Protein AF-A0A2V5X8U5-F1 (afdb_monomer_lite)

Radius of gyration: 15.6 Å; chains: 1; bounding box: 39×24×38 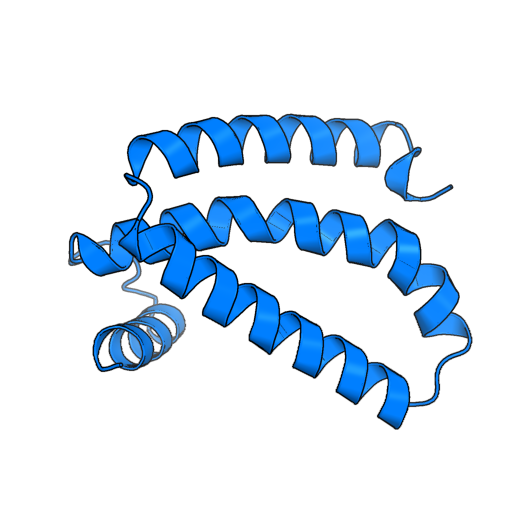Å

Structure (mmCIF, N/CA/C/O backbone):
data_AF-A0A2V5X8U5-F1
#
_entry.id   AF-A0A2V5X8U5-F1
#
loop_
_atom_site.group_PDB
_atom_site.id
_atom_site.type_symbol
_atom_site.label_atom_id
_atom_site.label_alt_id
_atom_site.label_comp_id
_atom_site.label_asym_id
_atom_site.label_entity_id
_atom_site.label_seq_id
_atom_site.pdbx_PDB_ins_code
_atom_site.Cartn_x
_atom_site.Cartn_y
_atom_site.Cartn_z
_atom_site.occupancy
_atom_site.B_iso_or_equiv
_atom_site.auth_seq_id
_atom_site.auth_comp_id
_atom_site.auth_asym_id
_atom_site.auth_atom_id
_atom_site.pdbx_PDB_model_num
ATOM 1 N N . MET A 1 1 ? -18.026 -9.224 3.386 1.00 59.03 1 MET A N 1
ATOM 2 C CA . MET A 1 1 ? -18.322 -9.011 1.946 1.00 59.03 1 MET A CA 1
ATOM 3 C C . MET A 1 1 ? -19.234 -7.812 1.681 1.00 59.03 1 MET A C 1
ATOM 5 O O . MET A 1 1 ? -18.888 -7.030 0.811 1.00 59.03 1 MET A O 1
ATOM 9 N N . GLN A 1 2 ? -20.335 -7.597 2.419 1.00 62.81 2 GLN A N 1
ATOM 10 C CA . GLN A 1 2 ? -21.210 -6.418 2.223 1.00 62.81 2 GLN A CA 1
ATOM 11 C C . GLN A 1 2 ? -20.476 -5.065 2.318 1.00 62.81 2 GLN A C 1
ATOM 13 O O . GLN A 1 2 ? -20.733 -4.170 1.520 1.00 62.81 2 GLN A O 1
ATOM 18 N N . VAL A 1 3 ? -19.500 -4.953 3.223 1.00 64.75 3 VAL A N 1
ATOM 19 C CA . VAL A 1 3 ? -18.678 -3.745 3.435 1.00 64.75 3 VAL A CA 1
ATOM 20 C C . VAL A 1 3 ? -17.931 -3.297 2.169 1.00 64.75 3 VAL A C 1
ATOM 22 O O . VAL A 1 3 ? -17.766 -2.109 1.922 1.00 64.75 3 VAL A O 1
ATOM 25 N N . VAL A 1 4 ? -17.520 -4.246 1.326 1.00 66.00 4 VAL A N 1
ATOM 26 C CA . VAL A 1 4 ? -16.736 -3.973 0.111 1.00 66.00 4 VAL A CA 1
ATOM 27 C C . VAL A 1 4 ? -17.611 -3.359 -0.977 1.00 66.00 4 VAL A C 1
ATOM 29 O O . VAL A 1 4 ? -17.218 -2.384 -1.608 1.00 66.00 4 VAL A O 1
ATOM 32 N N . TRP A 1 5 ? -18.816 -3.891 -1.174 1.00 73.69 5 TRP A N 1
ATOM 33 C CA . TRP A 1 5 ? -19.749 -3.387 -2.182 1.00 73.69 5 TRP A CA 1
ATOM 34 C C . TRP A 1 5 ? -20.252 -1.984 -1.848 1.00 73.69 5 TRP A C 1
ATOM 36 O O . TRP A 1 5 ? -20.313 -1.123 -2.724 1.00 73.69 5 TRP A O 1
ATOM 46 N N . VAL A 1 6 ? -20.536 -1.732 -0.568 1.00 69.88 6 VAL A N 1
ATOM 47 C CA . VAL A 1 6 ? -20.903 -0.399 -0.073 1.00 69.88 6 VAL A CA 1
ATOM 48 C C . VAL A 1 6 ? -19.743 0.582 -0.254 1.00 69.88 6 VAL A C 1
ATOM 50 O O . VAL A 1 6 ? -19.963 1.723 -0.656 1.00 69.88 6 VAL A O 1
ATOM 53 N N . TRP A 1 7 ? -18.504 0.133 -0.040 1.00 65.12 7 TRP A N 1
ATOM 54 C CA . TRP A 1 7 ? -17.315 0.946 -0.273 1.00 65.12 7 TRP A CA 1
ATOM 55 C C . TRP A 1 7 ? -17.119 1.303 -1.751 1.00 65.12 7 TRP A C 1
ATOM 57 O O . TRP A 1 7 ? -16.959 2.483 -2.054 1.00 65.12 7 TRP A O 1
ATOM 67 N N . ILE A 1 8 ? -17.187 0.332 -2.673 1.00 68.81 8 ILE A N 1
ATOM 68 C CA . ILE A 1 8 ? -17.060 0.594 -4.121 1.00 68.81 8 ILE A CA 1
ATOM 69 C C . ILE A 1 8 ? -18.133 1.597 -4.561 1.00 68.81 8 ILE A C 1
ATOM 71 O O . ILE A 1 8 ? -17.820 2.596 -5.208 1.00 68.81 8 ILE A O 1
ATOM 75 N N . ALA A 1 9 ? -19.384 1.385 -4.141 1.00 70.56 9 ALA A N 1
ATOM 76 C CA . ALA A 1 9 ? -20.490 2.283 -4.458 1.00 70.56 9 ALA A CA 1
ATOM 77 C C . ALA A 1 9 ? -20.266 3.710 -3.920 1.00 70.56 9 ALA A C 1
ATOM 79 O O . ALA A 1 9 ? -20.492 4.680 -4.639 1.00 70.56 9 ALA A O 1
ATOM 80 N N . ARG A 1 10 ? -19.762 3.856 -2.686 1.00 67.38 10 ARG A N 1
ATOM 81 C CA . ARG A 1 10 ? -19.472 5.165 -2.066 1.00 67.38 10 ARG A CA 1
ATOM 82 C C . ARG A 1 10 ? -18.252 5.864 -2.650 1.00 67.38 10 ARG A C 1
ATOM 84 O O . ARG A 1 10 ? -18.196 7.091 -2.692 1.00 67.38 10 ARG A O 1
ATOM 91 N N . PHE A 1 11 ? -17.257 5.100 -3.086 1.00 64.88 11 PHE A N 1
ATOM 92 C CA . PHE A 1 11 ? -16.082 5.645 -3.751 1.00 64.88 11 PHE A CA 1
ATOM 93 C C . PHE A 1 11 ? -16.454 6.235 -5.114 1.00 64.88 11 PHE A C 1
ATOM 95 O O . PHE A 1 11 ? -15.944 7.298 -5.460 1.00 64.88 11 PHE A O 1
ATOM 102 N N . LEU A 1 12 ? -17.370 5.576 -5.834 1.00 72.06 12 LEU A N 1
ATOM 103 C CA . LEU A 1 12 ? -17.930 6.048 -7.102 1.00 72.06 12 LEU A CA 1
ATOM 104 C C . LEU A 1 12 ? -18.915 7.216 -6.922 1.00 72.06 12 LEU A C 1
ATOM 106 O O . LEU A 1 12 ? -18.985 8.074 -7.795 1.00 72.06 12 LEU A O 1
ATOM 110 N N . SER A 1 13 ? -19.643 7.287 -5.801 1.00 72.94 13 SER A N 1
ATOM 111 C CA . SER A 1 13 ? -20.600 8.374 -5.527 1.00 72.94 13 SER A CA 1
ATOM 112 C C . SER A 1 13 ? -19.995 9.614 -4.852 1.00 72.94 13 SER A C 1
ATOM 114 O O . SER A 1 13 ? -20.665 10.637 -4.742 1.00 72.94 13 SER A O 1
ATOM 116 N N . GLY A 1 14 ? -18.749 9.544 -4.371 1.00 64.56 14 GLY A N 1
ATOM 117 C CA . GLY A 1 14 ? -18.063 10.655 -3.699 1.00 64.56 14 GLY A CA 1
ATOM 118 C C . GLY A 1 14 ? -18.416 10.846 -2.215 1.00 64.56 14 GLY A C 1
ATOM 119 O O . GLY A 1 14 ? -17.787 11.659 -1.538 1.00 64.56 14 GLY A O 1
ATOM 120 N N . GLU A 1 15 ? -19.338 10.063 -1.647 1.00 66.00 15 GLU A N 1
ATOM 121 C CA . GLU A 1 15 ? -19.756 10.146 -0.233 1.00 66.00 15 GLU A CA 1
ATOM 122 C C . GLU A 1 15 ? -18.777 9.453 0.746 1.00 66.00 15 GLU A C 1
ATOM 124 O O . GLU A 1 15 ? -19.176 8.743 1.672 1.00 66.00 15 GLU A O 1
ATOM 129 N N . ARG A 1 16 ? -17.464 9.629 0.555 1.00 59.97 16 ARG A N 1
ATOM 130 C CA . ARG A 1 16 ? -16.435 8.724 1.106 1.00 59.97 16 ARG A CA 1
ATOM 131 C C . ARG A 1 16 ? -16.395 8.567 2.632 1.00 59.97 16 ARG A C 1
ATOM 133 O O . ARG A 1 16 ? -16.076 7.477 3.090 1.00 59.97 16 ARG A O 1
ATOM 140 N N . PHE A 1 17 ? -16.687 9.602 3.427 1.00 59.69 17 PHE A N 1
ATOM 141 C CA . PHE A 1 17 ? -16.459 9.541 4.888 1.00 59.69 17 PHE A CA 1
ATOM 142 C C . PHE A 1 17 ? -17.588 10.047 5.780 1.00 59.69 17 PHE A C 1
ATOM 144 O O . PHE A 1 17 ? -17.503 9.917 7.002 1.00 59.69 17 PHE A O 1
ATOM 151 N N . ARG A 1 18 ? -18.679 10.568 5.214 1.00 62.12 18 ARG A N 1
ATOM 152 C CA . ARG A 1 18 ? -19.750 11.175 6.020 1.00 62.12 18 ARG A CA 1
ATOM 153 C C . ARG A 1 18 ? -20.476 10.156 6.917 1.00 62.12 18 ARG A C 1
ATOM 155 O O . ARG A 1 18 ? -21.025 10.545 7.942 1.00 62.12 18 ARG A O 1
ATOM 162 N N . LYS A 1 19 ? -20.462 8.863 6.555 1.00 66.62 19 LYS A N 1
ATOM 163 C CA . LYS A 1 19 ? -21.097 7.749 7.294 1.00 66.62 19 LYS A CA 1
ATOM 164 C C . LYS A 1 19 ? -20.247 6.463 7.291 1.00 66.62 19 LYS A C 1
ATOM 166 O O . LYS A 1 19 ? -20.776 5.376 7.056 1.00 66.62 19 LYS A O 1
ATOM 171 N N . ALA A 1 20 ? -18.932 6.585 7.489 1.00 70.44 20 ALA A N 1
ATOM 172 C CA . ALA A 1 20 ? -18.037 5.424 7.473 1.00 70.44 20 ALA A CA 1
ATOM 173 C C . ALA A 1 20 ? -18.173 4.578 8.753 1.00 70.44 20 ALA A C 1
ATOM 175 O O . ALA A 1 20 ? -17.981 5.103 9.856 1.00 70.44 20 ALA A O 1
ATOM 176 N N . THR A 1 21 ? -18.473 3.284 8.613 1.00 79.69 21 THR A N 1
ATOM 177 C CA . THR A 1 21 ? -18.513 2.340 9.743 1.00 79.69 21 THR A CA 1
ATOM 178 C C . THR A 1 21 ? -17.097 2.084 10.289 1.00 79.69 21 THR A C 1
ATOM 180 O O . THR A 1 21 ? -16.110 2.286 9.575 1.00 79.69 21 THR A O 1
ATOM 183 N N . PRO A 1 22 ? -16.942 1.628 11.547 1.00 80.06 22 PRO A N 1
ATOM 184 C CA . PRO A 1 22 ? -15.622 1.315 12.104 1.00 80.06 22 PRO A CA 1
ATOM 185 C C . PRO A 1 22 ? -14.843 0.273 11.286 1.00 80.06 22 PRO A C 1
ATOM 187 O O . PRO A 1 22 ? -13.622 0.361 11.181 1.00 80.06 22 PRO A O 1
ATOM 190 N N . GLU A 1 23 ? -15.534 -0.691 10.671 1.00 78.69 23 GLU A N 1
ATOM 191 C CA . GLU A 1 23 ? -14.910 -1.677 9.782 1.00 78.69 23 GLU A CA 1
ATOM 192 C C . GLU A 1 23 ? -14.409 -1.046 8.476 1.00 78.69 23 GLU A C 1
ATOM 194 O O . GLU A 1 23 ? -13.292 -1.335 8.048 1.00 78.69 23 GLU A O 1
ATOM 199 N N . GLU A 1 24 ? -15.182 -0.134 7.874 1.00 78.94 24 GLU A N 1
ATOM 200 C CA . GLU A 1 24 ? -14.765 0.604 6.672 1.00 78.94 24 GLU A CA 1
ATOM 201 C C . GLU A 1 24 ? -13.520 1.456 6.941 1.00 78.94 24 GLU A C 1
ATOM 203 O O . 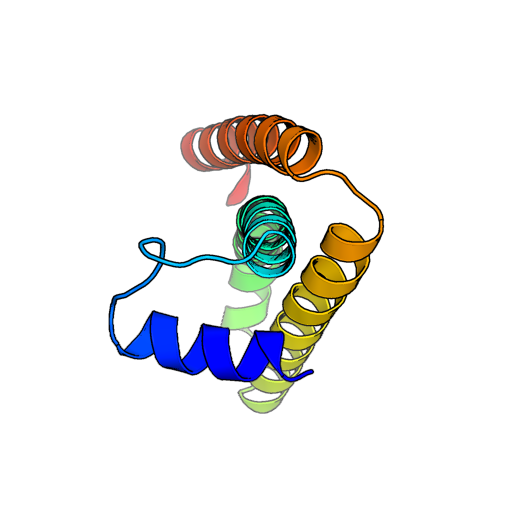GLU A 1 24 ? -12.602 1.490 6.122 1.00 78.94 24 GLU A O 1
ATOM 208 N N . ARG A 1 25 ? -13.445 2.105 8.110 1.00 82.00 25 ARG A N 1
ATOM 209 C CA . ARG A 1 25 ? -12.272 2.900 8.508 1.00 82.00 25 ARG A CA 1
ATOM 210 C C . ARG A 1 25 ? -11.022 2.044 8.696 1.00 82.00 25 ARG A C 1
ATOM 212 O O . ARG A 1 25 ? -9.936 2.423 8.257 1.00 82.00 25 ARG A O 1
ATOM 219 N N . ARG A 1 26 ? -11.165 0.859 9.295 1.00 85.69 26 ARG A N 1
ATOM 220 C CA . ARG A 1 26 ? -10.058 -0.099 9.438 1.00 85.69 26 ARG A CA 1
ATOM 221 C C . ARG A 1 26 ? -9.570 -0.603 8.087 1.00 85.69 26 ARG A C 1
ATOM 223 O O . ARG A 1 26 ? -8.368 -0.584 7.846 1.00 85.69 26 ARG A O 1
ATOM 230 N N . PHE A 1 27 ? -10.481 -0.964 7.184 1.00 85.69 27 PHE A N 1
ATOM 231 C CA . PHE A 1 27 ? -10.116 -1.337 5.818 1.00 85.69 27 PHE A CA 1
ATOM 232 C C . PHE A 1 27 ? -9.398 -0.194 5.089 1.00 85.69 27 PHE A C 1
ATOM 234 O O . PHE A 1 27 ? -8.373 -0.416 4.452 1.00 85.69 27 PHE A O 1
ATOM 241 N N . PHE A 1 28 ? -9.891 1.039 5.222 1.00 84.25 28 PHE A N 1
ATOM 242 C CA . PHE A 1 28 ? -9.294 2.195 4.561 1.00 84.25 28 PHE A CA 1
ATOM 243 C C . PHE A 1 28 ? -7.901 2.533 5.095 1.00 84.25 28 PHE A C 1
ATOM 245 O O . PHE A 1 28 ? -6.993 2.791 4.313 1.00 84.25 28 PHE A O 1
ATOM 252 N N . SER A 1 29 ? -7.711 2.508 6.413 1.00 87.75 29 SER A N 1
ATOM 253 C CA . SER A 1 29 ? -6.392 2.740 7.014 1.00 87.75 29 SER A CA 1
ATOM 254 C C . SER A 1 29 ? -5.381 1.654 6.625 1.00 87.75 29 SER A C 1
ATOM 256 O O . SER A 1 29 ? -4.220 1.967 6.372 1.00 87.75 29 SER A O 1
ATOM 258 N N . ALA A 1 30 ? -5.824 0.399 6.491 1.00 89.81 30 ALA A N 1
ATOM 259 C CA . ALA A 1 30 ? -5.007 -0.681 5.945 1.00 89.81 30 ALA A CA 1
ATOM 260 C C . ALA A 1 30 ? -4.650 -0.428 4.471 1.00 89.81 30 ALA A C 1
ATOM 262 O O . ALA A 1 30 ? -3.484 -0.497 4.093 1.00 89.81 30 ALA A O 1
ATOM 263 N N . TYR A 1 31 ? -5.636 -0.061 3.650 1.00 88.06 31 TYR A N 1
ATOM 264 C CA . TYR A 1 31 ? -5.423 0.283 2.245 1.00 88.06 31 TYR A CA 1
ATOM 265 C C . TYR A 1 31 ? -4.426 1.441 2.088 1.00 88.06 31 TYR A C 1
ATOM 267 O O . TYR A 1 31 ? -3.487 1.349 1.303 1.00 88.06 31 TYR A O 1
ATOM 275 N N . PHE A 1 32 ? -4.570 2.498 2.891 1.00 90.56 32 PHE A N 1
ATOM 276 C CA . PHE A 1 32 ? -3.665 3.648 2.913 1.00 90.56 32 PHE A CA 1
ATOM 277 C C . PHE A 1 32 ? -2.213 3.269 3.236 1.00 90.56 32 PHE A C 1
ATOM 279 O O . PHE A 1 32 ? -1.296 3.857 2.666 1.00 90.56 32 PHE A O 1
ATOM 286 N N . LEU A 1 33 ? -2.007 2.285 4.115 1.00 93.25 33 LEU A N 1
ATOM 287 C CA . LEU A 1 33 ? -0.692 1.740 4.450 1.00 93.25 33 LEU A CA 1
ATOM 288 C C . LEU A 1 33 ? -0.083 0.945 3.291 1.00 93.25 33 LEU A C 1
ATOM 290 O O . LEU A 1 33 ? 1.106 1.075 3.011 1.00 93.25 33 LEU A O 1
ATOM 294 N N . PHE A 1 34 ? -0.885 0.120 2.618 1.00 91.25 34 PHE A N 1
ATOM 295 C CA . PHE A 1 34 ? -0.388 -0.774 1.577 1.00 91.25 34 PHE A CA 1
ATOM 296 C C . PHE A 1 34 ? -0.118 -0.059 0.250 1.00 91.25 34 PHE A C 1
ATOM 298 O O . PHE A 1 34 ? 0.878 -0.366 -0.399 1.00 91.25 34 PHE A O 1
ATOM 305 N N . VAL A 1 35 ? -0.951 0.907 -0.149 1.00 91.12 35 VAL A N 1
ATOM 306 C CA . VAL A 1 35 ? -0.803 1.656 -1.414 1.00 91.12 35 VAL A CA 1
ATOM 307 C C . VAL A 1 35 ? 0.624 2.154 -1.692 1.00 91.12 35 VAL A C 1
ATOM 309 O O . VAL A 1 35 ? 1.122 1.861 -2.777 1.00 91.12 35 VAL A O 1
ATOM 312 N N . PRO A 1 36 ? 1.316 2.870 -0.784 1.00 90.81 36 PRO A N 1
ATOM 313 C CA . PRO A 1 36 ? 2.664 3.371 -1.057 1.00 90.81 36 PRO A CA 1
ATOM 314 C C . PRO A 1 36 ? 3.706 2.254 -1.184 1.00 90.81 36 PRO A C 1
ATOM 316 O O . PRO A 1 36 ? 4.584 2.365 -2.031 1.00 90.81 36 PRO A O 1
ATOM 319 N N . LEU A 1 37 ? 3.608 1.164 -0.408 1.00 90.00 37 LEU A N 1
ATOM 320 C CA . LEU A 1 37 ? 4.515 0.008 -0.533 1.00 90.00 37 LEU A CA 1
ATOM 321 C C . LEU A 1 37 ? 4.402 -0.626 -1.916 1.00 90.00 37 LEU A C 1
ATOM 323 O O . LEU A 1 37 ? 5.387 -0.961 -2.567 1.00 90.00 37 LEU A O 1
ATOM 327 N N . TRP A 1 38 ? 3.163 -0.765 -2.359 1.00 86.06 38 TRP A N 1
ATOM 328 C CA . TRP A 1 38 ? 2.808 -1.352 -3.632 1.00 86.06 38 TRP A CA 1
ATOM 329 C C . TRP A 1 38 ? 3.163 -0.443 -4.809 1.00 86.06 38 TRP A C 1
ATOM 331 O O . TRP A 1 38 ? 3.700 -0.923 -5.804 1.00 86.06 38 TRP A O 1
ATOM 341 N N . GLY A 1 39 ? 2.938 0.865 -4.680 1.00 85.06 39 GLY A N 1
ATOM 342 C CA . GLY A 1 39 ? 3.402 1.859 -5.644 1.00 85.06 39 GLY A CA 1
ATOM 343 C C . GLY A 1 39 ? 4.926 1.867 -5.756 1.00 85.06 39 GLY A C 1
ATOM 344 O O . GLY A 1 39 ? 5.449 1.838 -6.864 1.00 85.06 39 GLY A O 1
ATOM 345 N N . ALA A 1 40 ? 5.636 1.808 -4.627 1.00 87.62 40 ALA A N 1
ATOM 346 C CA . ALA A 1 40 ? 7.092 1.712 -4.585 1.00 87.62 40 ALA A CA 1
ATOM 347 C C . ALA A 1 40 ? 7.612 0.455 -5.293 1.00 87.62 40 ALA A C 1
ATOM 349 O O . ALA A 1 40 ? 8.487 0.548 -6.149 1.00 87.62 40 ALA A O 1
ATOM 350 N N . PHE A 1 41 ? 7.024 -0.706 -4.994 1.00 85.00 41 PHE A N 1
ATOM 351 C CA . PHE A 1 41 ? 7.353 -1.957 -5.673 1.00 85.00 41 PHE A CA 1
ATOM 352 C C . PHE A 1 41 ? 7.119 -1.865 -7.185 1.00 85.00 41 PHE A C 1
ATOM 354 O O . PHE A 1 41 ? 7.945 -2.328 -7.964 1.00 85.00 41 PHE A O 1
ATOM 361 N N . PHE A 1 42 ? 6.018 -1.244 -7.614 1.00 81.62 42 PHE A N 1
ATOM 362 C CA . PHE A 1 42 ? 5.700 -1.108 -9.032 1.00 81.62 42 PHE A CA 1
ATOM 363 C C . PHE A 1 42 ? 6.621 -0.125 -9.760 1.00 81.62 42 PHE A C 1
ATOM 365 O O . PHE A 1 42 ? 6.955 -0.350 -10.914 1.00 81.62 42 PHE A O 1
ATOM 372 N N . VAL A 1 43 ? 7.069 0.944 -9.108 1.00 83.56 43 VAL A N 1
ATOM 373 C CA . VAL A 1 43 ? 8.069 1.849 -9.693 1.00 83.56 43 VAL A CA 1
ATOM 374 C C . VAL A 1 43 ? 9.404 1.118 -9.848 1.00 83.56 43 VAL A C 1
ATOM 376 O O . VAL A 1 43 ? 9.993 1.152 -10.921 1.00 83.56 43 VAL A O 1
ATOM 379 N N . TRP A 1 44 ? 9.830 0.387 -8.817 1.00 81.00 44 TRP A N 1
ATOM 380 C CA . TRP A 1 44 ? 11.115 -0.311 -8.813 1.00 81.00 44 TRP A CA 1
ATOM 381 C C . TRP A 1 44 ? 11.164 -1.516 -9.770 1.00 81.00 44 TRP A C 1
ATOM 383 O O . TRP A 1 44 ? 12.073 -1.646 -10.582 1.00 81.00 44 TRP A O 1
ATOM 393 N N . PHE A 1 45 ? 10.175 -2.408 -9.702 1.00 79.19 45 PHE A N 1
ATOM 394 C CA . PHE A 1 45 ? 10.120 -3.623 -10.525 1.00 79.19 45 PHE A CA 1
ATOM 395 C C . PHE A 1 45 ? 9.393 -3.397 -11.853 1.00 79.19 45 PHE A C 1
ATOM 397 O O . PHE A 1 45 ? 9.744 -3.958 -12.893 1.00 79.19 45 PHE A O 1
ATOM 404 N N . GLY A 1 46 ? 8.322 -2.611 -11.803 1.00 68.88 46 GLY A N 1
ATOM 405 C CA . GLY A 1 46 ? 7.355 -2.509 -12.882 1.00 68.88 46 GLY A CA 1
ATOM 406 C C . GLY A 1 46 ? 7.876 -1.736 -14.078 1.00 68.88 46 GLY A C 1
ATOM 407 O O . GLY A 1 46 ? 7.488 -2.100 -15.173 1.00 68.88 46 GLY A O 1
ATOM 408 N N . ILE A 1 47 ? 8.765 -0.748 -13.935 1.00 71.88 47 ILE A N 1
ATOM 409 C CA . ILE A 1 47 ? 9.281 -0.005 -15.102 1.00 71.88 47 ILE A CA 1
ATOM 410 C C . ILE A 1 47 ? 10.005 -0.963 -16.063 1.00 71.88 47 ILE A C 1
ATOM 412 O O . ILE A 1 47 ? 9.589 -1.131 -17.206 1.00 71.88 47 ILE A O 1
ATOM 416 N N . THR A 1 48 ? 10.991 -1.708 -15.564 1.00 74.19 48 THR A N 1
ATOM 417 C CA . THR A 1 48 ? 11.765 -2.670 -16.366 1.00 74.19 48 THR A CA 1
ATOM 418 C C . THR A 1 48 ? 10.908 -3.827 -16.887 1.00 74.19 48 THR A C 1
ATOM 420 O O . THR A 1 48 ? 11.080 -4.293 -18.016 1.00 74.19 48 THR A O 1
ATOM 423 N N . PHE A 1 49 ? 9.962 -4.303 -16.071 1.00 79.75 49 PHE A N 1
ATOM 424 C CA . PHE A 1 49 ? 9.043 -5.365 -16.469 1.00 79.75 49 PHE A CA 1
ATOM 425 C C . PHE A 1 49 ? 8.044 -4.889 -17.531 1.00 79.75 49 PHE A C 1
ATOM 427 O O . PHE A 1 49 ? 7.766 -5.624 -18.473 1.00 79.75 49 PHE A O 1
ATOM 434 N N . MET A 1 50 ? 7.515 -3.669 -17.419 1.00 75.88 50 MET A N 1
ATOM 435 C CA . MET A 1 50 ? 6.525 -3.122 -18.349 1.00 75.88 50 MET A CA 1
ATOM 436 C C . MET A 1 50 ? 7.095 -2.885 -19.743 1.00 75.88 50 MET A C 1
ATOM 438 O O . MET A 1 50 ? 6.382 -3.119 -20.715 1.00 75.88 50 MET A O 1
ATOM 442 N N . ASP A 1 51 ? 8.371 -2.516 -19.844 1.00 80.50 51 ASP A N 1
ATOM 443 C CA . ASP A 1 51 ? 9.028 -2.282 -21.133 1.00 80.50 51 ASP A CA 1
ATOM 444 C C . ASP A 1 51 ? 9.224 -3.567 -21.957 1.00 80.50 51 ASP A C 1
ATOM 446 O O . ASP A 1 51 ? 9.361 -3.518 -23.179 1.00 80.50 51 ASP A O 1
ATOM 450 N N . THR A 1 52 ? 9.214 -4.738 -21.311 1.00 82.62 52 THR A N 1
ATOM 451 C CA . THR A 1 52 ? 9.480 -6.035 -21.962 1.00 82.62 52 THR A CA 1
ATOM 452 C C . THR A 1 52 ? 8.317 -7.028 -21.891 1.00 82.62 52 THR A C 1
ATOM 454 O O . THR A 1 52 ? 8.294 -8.015 -22.635 1.00 82.62 52 THR A O 1
ATOM 457 N N . ALA A 1 53 ? 7.331 -6.799 -21.024 1.00 83.38 53 ALA A N 1
ATOM 458 C CA . ALA A 1 53 ? 6.233 -7.728 -20.796 1.00 83.38 53 ALA A CA 1
ATOM 459 C C . ALA A 1 53 ? 5.160 -7.680 -21.893 1.00 83.38 53 ALA A C 1
ATOM 461 O O . ALA A 1 53 ? 4.742 -6.635 -22.386 1.00 83.38 53 ALA A O 1
ATOM 462 N N . ARG A 1 54 ? 4.620 -8.858 -22.221 1.00 88.94 54 ARG A N 1
ATOM 463 C CA . ARG A 1 54 ? 3.430 -8.988 -23.073 1.00 88.94 54 ARG A CA 1
ATOM 464 C C . ARG A 1 54 ? 2.178 -8.560 -22.304 1.00 88.94 54 ARG A C 1
ATOM 466 O O . ARG A 1 54 ? 2.110 -8.719 -21.086 1.00 88.94 54 ARG A O 1
ATOM 473 N N . ALA A 1 55 ? 1.138 -8.140 -23.028 1.00 87.88 55 ALA A N 1
ATOM 474 C CA . ALA A 1 55 ? -0.139 -7.700 -22.450 1.00 87.88 55 ALA A CA 1
ATOM 475 C C . ALA A 1 55 ? -0.738 -8.691 -21.429 1.00 87.88 55 ALA A C 1
ATOM 477 O O . ALA A 1 55 ? -1.250 -8.282 -20.390 1.00 87.88 55 ALA A O 1
ATOM 478 N N . VAL A 1 56 ? -0.625 -9.999 -21.681 1.00 89.06 56 VAL A N 1
ATOM 479 C CA . VAL A 1 56 ? -1.113 -11.041 -20.759 1.00 89.06 56 VAL A CA 1
ATOM 480 C C . VAL A 1 56 ? -0.313 -11.062 -19.451 1.00 89.06 56 VAL A C 1
ATOM 482 O O . VAL A 1 56 ? -0.895 -11.182 -18.375 1.00 89.06 56 VAL A O 1
ATOM 485 N N . SER A 1 57 ? 1.009 -10.897 -19.519 1.00 86.06 57 SER A N 1
ATOM 486 C CA . SER A 1 57 ? 1.879 -10.844 -18.338 1.00 86.06 57 SER A CA 1
ATOM 487 C C . SER A 1 57 ? 1.606 -9.599 -17.493 1.00 86.06 57 SER A C 1
ATOM 489 O O . SER A 1 57 ? 1.547 -9.691 -16.268 1.00 86.06 57 SER A O 1
ATOM 491 N N . LEU A 1 58 ? 1.359 -8.456 -18.142 1.00 85.12 58 LEU A N 1
ATOM 492 C CA . LEU A 1 58 ? 0.918 -7.230 -17.473 1.00 85.12 58 LEU A CA 1
ATOM 493 C C . LEU A 1 58 ? -0.420 -7.430 -16.768 1.00 85.12 58 LEU A C 1
ATOM 495 O O . LEU A 1 58 ? -0.551 -7.106 -15.590 1.00 85.12 58 LEU A O 1
ATOM 499 N N . TRP A 1 59 ? -1.396 -8.022 -17.459 1.00 88.12 59 TRP A N 1
ATOM 500 C CA . TRP A 1 59 ? -2.705 -8.295 -16.877 1.00 88.12 59 TRP A CA 1
ATOM 501 C C . TRP A 1 59 ? -2.613 -9.220 -15.657 1.00 88.12 59 TRP A C 1
ATOM 503 O O . TRP A 1 59 ? -3.214 -8.921 -14.624 1.00 88.12 59 TRP A O 1
ATOM 513 N N . MET A 1 60 ? -1.823 -10.297 -15.725 1.00 88.75 60 MET A N 1
ATOM 514 C CA . MET A 1 60 ? -1.611 -11.190 -14.579 1.00 88.75 60 MET A CA 1
ATOM 515 C C . MET A 1 60 ? -0.932 -10.471 -13.409 1.00 88.75 60 MET A C 1
ATOM 517 O O . MET A 1 60 ? -1.332 -10.665 -12.260 1.00 88.75 60 MET A O 1
ATOM 521 N N . CYS A 1 61 ? 0.052 -9.612 -13.687 1.00 85.94 61 CYS A N 1
ATOM 522 C CA . CYS A 1 61 ? 0.740 -8.821 -12.670 1.00 85.94 61 CYS A CA 1
ATOM 523 C C . CYS A 1 61 ? -0.224 -7.851 -11.965 1.00 85.94 61 CYS A C 1
ATOM 525 O O . CYS A 1 61 ? -0.356 -7.901 -10.743 1.00 85.94 61 CYS A O 1
ATOM 527 N N . VAL A 1 62 ? -0.975 -7.045 -12.726 1.00 85.50 62 VAL A N 1
ATOM 528 C CA . VAL A 1 62 ? -1.956 -6.085 -12.185 1.00 85.50 62 VAL A CA 1
ATOM 529 C C . VAL A 1 62 ? -3.096 -6.795 -11.450 1.00 85.50 62 VAL A C 1
ATOM 531 O O . VAL A 1 62 ? -3.543 -6.333 -10.401 1.00 85.50 62 VAL A O 1
ATOM 534 N N . THR A 1 63 ? -3.552 -7.944 -11.948 1.00 88.81 63 THR A N 1
ATOM 535 C CA . THR A 1 63 ? -4.594 -8.732 -11.271 1.00 88.81 63 THR A CA 1
ATOM 536 C C . THR A 1 63 ? -4.084 -9.281 -9.942 1.00 88.81 63 THR A C 1
ATOM 538 O O . THR A 1 63 ? -4.745 -9.117 -8.918 1.00 88.81 63 THR A O 1
ATOM 541 N N . THR A 1 64 ? -2.885 -9.871 -9.926 1.00 88.25 64 THR A N 1
ATOM 542 C CA . THR A 1 64 ? -2.250 -10.376 -8.697 1.00 88.25 64 THR A CA 1
ATOM 543 C C . THR A 1 64 ? -2.064 -9.250 -7.689 1.00 88.25 64 THR A C 1
ATOM 545 O O . THR A 1 64 ? -2.407 -9.396 -6.520 1.00 88.25 64 THR A O 1
ATOM 548 N N . PHE A 1 65 ? -1.608 -8.093 -8.159 1.00 86.00 65 PHE A N 1
ATOM 549 C CA . PHE A 1 65 ? -1.480 -6.884 -7.362 1.00 86.00 65 PHE A CA 1
ATOM 550 C C . PHE A 1 65 ? -2.808 -6.463 -6.727 1.00 86.00 65 PHE A C 1
ATOM 552 O O . PHE A 1 65 ? -2.883 -6.288 -5.512 1.00 86.00 65 PHE A O 1
ATOM 559 N N . GLY A 1 66 ? -3.873 -6.348 -7.526 1.00 87.62 66 GLY A N 1
ATOM 560 C CA . GLY A 1 66 ? -5.193 -5.960 -7.033 1.00 87.62 66 GLY A CA 1
ATOM 561 C C . GLY A 1 66 ? -5.726 -6.942 -5.991 1.00 87.62 66 GLY A C 1
ATOM 562 O O . GLY A 1 66 ? -6.244 -6.525 -4.957 1.00 87.62 66 GLY A O 1
ATOM 563 N N . VAL A 1 67 ? -5.529 -8.243 -6.221 1.00 91.00 67 VAL A N 1
ATOM 564 C CA . VAL A 1 67 ? -5.902 -9.314 -5.287 1.00 91.00 67 VAL A CA 1
ATOM 565 C C . VAL A 1 67 ? -5.127 -9.182 -3.977 1.00 91.00 67 VAL A C 1
ATOM 567 O O . VAL A 1 67 ? -5.743 -9.130 -2.913 1.00 91.00 67 VAL A O 1
ATOM 570 N N . VAL A 1 68 ? -3.797 -9.076 -4.018 1.00 90.12 68 VAL A N 1
ATOM 571 C CA . VAL A 1 68 ? -2.981 -8.992 -2.798 1.00 90.12 68 VAL A CA 1
ATOM 572 C C . VAL A 1 68 ? -3.258 -7.699 -2.034 1.00 90.12 68 VAL A C 1
ATOM 574 O O . VAL A 1 68 ? -3.408 -7.743 -0.815 1.00 90.12 68 VAL A O 1
ATOM 577 N N . LEU A 1 69 ? -3.400 -6.562 -2.717 1.00 89.44 69 LEU A N 1
ATOM 578 C CA . LEU A 1 69 ? -3.757 -5.291 -2.086 1.00 89.44 69 LEU A CA 1
ATOM 579 C C . LEU A 1 69 ? -5.119 -5.385 -1.391 1.00 89.44 69 LEU A C 1
ATOM 581 O O . LEU A 1 69 ? -5.266 -4.968 -0.240 1.00 89.44 69 LEU A O 1
ATOM 585 N N . PHE A 1 70 ? -6.110 -5.962 -2.069 1.00 87.75 70 PHE A N 1
ATOM 586 C CA . PHE A 1 70 ? -7.462 -6.102 -1.548 1.00 87.75 70 PHE A CA 1
ATOM 587 C C . PHE A 1 70 ? -7.526 -7.052 -0.348 1.00 87.75 70 PHE A C 1
ATOM 589 O O . PHE A 1 70 ? -7.999 -6.664 0.724 1.00 87.75 70 PHE A O 1
ATOM 596 N N . PHE A 1 71 ? -7.024 -8.281 -0.494 1.00 91.31 71 PHE A N 1
ATOM 597 C CA . PHE A 1 71 ? -7.038 -9.265 0.587 1.00 91.31 71 PHE A CA 1
ATOM 598 C C . PHE A 1 71 ? -6.098 -8.864 1.724 1.00 91.31 71 PHE A C 1
ATOM 600 O O . PHE A 1 71 ? -6.479 -8.987 2.884 1.00 91.31 71 PHE A O 1
ATOM 607 N N . GLY A 1 72 ? -4.923 -8.312 1.420 1.00 90.25 72 GLY A N 1
ATOM 608 C CA . GLY A 1 72 ? -3.990 -7.781 2.411 1.00 90.25 72 GLY A CA 1
ATOM 609 C C . GLY A 1 72 ? -4.633 -6.690 3.261 1.00 90.25 72 GLY A C 1
ATOM 610 O O . GLY A 1 72 ? -4.632 -6.792 4.485 1.00 90.25 72 GLY A O 1
ATOM 611 N N . SER A 1 73 ? -5.294 -5.714 2.631 1.00 89.69 73 SER A N 1
ATOM 612 C CA . SER A 1 73 ? -6.031 -4.662 3.349 1.00 89.69 73 SER A CA 1
ATOM 613 C C . SER A 1 73 ? -7.196 -5.229 4.163 1.00 89.69 73 SER A C 1
ATOM 615 O O . SER A 1 73 ? -7.438 -4.800 5.292 1.00 89.69 73 SER A O 1
ATOM 617 N N . HIS A 1 74 ? -7.905 -6.220 3.616 1.00 88.19 74 HIS A N 1
ATOM 618 C CA . HIS A 1 74 ? -9.032 -6.861 4.289 1.00 88.19 74 HIS A CA 1
ATOM 619 C C . HIS A 1 74 ? -8.610 -7.622 5.549 1.00 88.19 74 HIS A C 1
ATOM 621 O O . HIS A 1 74 ? -9.182 -7.408 6.619 1.00 88.19 74 HIS A O 1
ATOM 627 N N . TYR A 1 75 ? -7.598 -8.484 5.441 1.00 92.31 75 TYR A N 1
ATOM 628 C CA . TYR A 1 75 ? -7.092 -9.250 6.573 1.00 92.31 75 TYR A CA 1
ATOM 629 C C . TYR A 1 75 ? -6.402 -8.341 7.589 1.00 92.31 75 TYR A C 1
ATOM 631 O O . TYR A 1 75 ? -6.692 -8.440 8.778 1.00 92.31 75 TYR A O 1
ATOM 639 N N . TRP A 1 76 ? -5.574 -7.394 7.144 1.00 92.25 76 TRP A N 1
ATOM 640 C CA . TRP A 1 76 ? -4.912 -6.447 8.040 1.00 92.25 76 TRP A CA 1
ATOM 641 C C . TRP A 1 76 ? -5.916 -5.627 8.851 1.00 92.25 76 TRP A C 1
ATOM 643 O O . TRP A 1 76 ? -5.822 -5.585 10.074 1.00 92.25 76 TRP A O 1
ATOM 653 N N . GLY A 1 77 ? -6.938 -5.055 8.203 1.00 88.44 77 GLY A N 1
ATOM 654 C CA . GLY A 1 77 ? -7.980 -4.280 8.883 1.00 88.44 77 GLY A CA 1
ATOM 655 C C . GLY A 1 77 ? -8.817 -5.091 9.883 1.00 88.44 77 GLY A C 1
ATOM 656 O O . GLY A 1 77 ? -9.440 -4.512 10.776 1.00 88.44 77 GLY A O 1
ATOM 657 N N . LYS A 1 78 ? -8.825 -6.427 9.776 1.00 89.38 78 LYS A N 1
ATOM 658 C CA . LYS A 1 78 ? -9.494 -7.314 10.737 1.00 89.38 78 LYS A CA 1
ATOM 659 C C . LYS A 1 78 ? -8.696 -7.474 12.033 1.00 89.38 78 LYS A C 1
ATOM 661 O O . LYS A 1 78 ? -9.300 -7.546 13.101 1.00 89.38 78 LYS A O 1
ATOM 666 N N . PHE A 1 79 ? -7.367 -7.528 11.943 1.00 91.69 79 PHE A N 1
ATOM 667 C CA . PHE A 1 79 ? -6.489 -7.821 13.081 1.00 91.69 79 PHE A CA 1
ATOM 668 C C . PHE A 1 79 ? -5.830 -6.578 13.687 1.00 91.69 79 PHE A C 1
ATOM 670 O O . PHE A 1 79 ? -5.548 -6.558 14.883 1.00 91.69 79 PHE A O 1
ATOM 677 N N . VAL A 1 80 ? -5.596 -5.537 12.887 1.00 91.50 80 VAL A N 1
ATOM 678 C CA . VAL A 1 80 ? -4.811 -4.367 13.288 1.00 91.50 80 VAL A CA 1
ATOM 679 C C . VAL A 1 80 ? -5.720 -3.156 13.528 1.00 91.50 80 VAL A C 1
ATOM 681 O O . VAL A 1 80 ? -6.555 -2.824 12.680 1.00 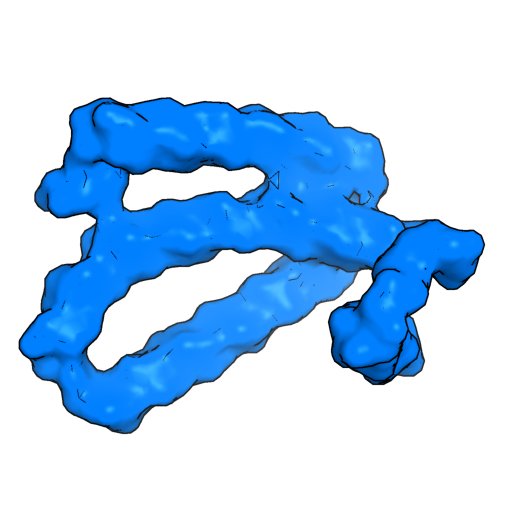91.50 80 VAL A O 1
ATOM 684 N N . PRO A 1 81 ? -5.572 -2.450 14.666 1.00 91.38 81 PRO A N 1
ATOM 685 C CA . PRO A 1 81 ? -6.323 -1.230 14.929 1.00 91.38 81 PRO A CA 1
ATOM 686 C C . PRO A 1 81 ? -6.045 -0.127 13.900 1.00 91.38 81 PRO A C 1
ATOM 688 O O . PRO A 1 81 ? -4.916 0.072 13.453 1.00 91.38 81 PRO A O 1
ATOM 691 N N . GLU A 1 82 ? -7.071 0.674 13.615 1.00 90.62 82 GLU A N 1
ATOM 692 C CA . GLU A 1 82 ? -7.007 1.800 12.673 1.00 90.62 82 GLU A CA 1
ATOM 693 C C . GLU A 1 82 ? -5.847 2.767 12.978 1.00 90.62 82 GLU A C 1
ATOM 695 O O . GLU A 1 82 ? -5.093 3.138 12.082 1.00 90.62 82 GLU A O 1
ATOM 700 N N . LYS A 1 83 ? -5.659 3.142 14.253 1.00 91.50 83 LYS A N 1
ATOM 701 C CA . LYS A 1 83 ? -4.607 4.087 14.671 1.00 91.50 83 LYS A CA 1
ATOM 702 C C . LYS A 1 83 ? -3.202 3.603 14.305 1.00 91.50 83 LYS A C 1
ATOM 704 O O . LYS A 1 83 ? -2.381 4.400 13.867 1.00 91.50 83 LYS A O 1
ATOM 709 N N . VAL A 1 84 ? -2.941 2.305 14.466 1.00 93.69 84 VAL A N 1
ATOM 710 C CA . VAL A 1 84 ? -1.640 1.700 14.142 1.00 93.69 84 VAL A CA 1
ATOM 711 C C . VAL A 1 84 ? -1.397 1.774 12.638 1.00 93.69 84 VAL A C 1
ATOM 713 O O . VAL A 1 84 ? -0.325 2.189 12.208 1.00 93.69 84 VAL A O 1
ATOM 716 N N . SER A 1 85 ? -2.418 1.453 11.842 1.00 93.19 85 SER A N 1
ATOM 717 C CA . SER A 1 85 ? -2.341 1.502 10.379 1.00 93.19 85 SER A CA 1
ATOM 718 C C . SER A 1 85 ? -2.098 2.920 9.856 1.00 93.19 85 SER A C 1
ATOM 720 O O . SER A 1 85 ? -1.305 3.095 8.939 1.00 93.19 85 SER A O 1
ATOM 722 N N . TRP A 1 86 ? -2.697 3.946 10.469 1.00 92.62 86 TRP A N 1
ATOM 723 C CA . TRP A 1 86 ? -2.427 5.343 10.109 1.00 92.62 86 TRP A CA 1
ATOM 724 C C . TRP A 1 86 ? -1.007 5.795 10.443 1.00 92.62 86 TRP A C 1
ATOM 726 O O . TRP A 1 86 ? -0.377 6.446 9.613 1.00 92.62 86 TRP A O 1
ATOM 736 N N . ILE A 1 87 ? -0.494 5.447 11.628 1.00 96.00 87 ILE A N 1
ATOM 737 C CA . ILE A 1 87 ? 0.873 5.809 12.036 1.00 96.00 87 ILE A CA 1
ATOM 738 C C . ILE A 1 87 ? 1.887 5.141 11.105 1.00 96.00 87 ILE A C 1
ATOM 740 O O . ILE A 1 87 ? 2.737 5.817 10.528 1.00 96.00 87 ILE A O 1
ATOM 744 N N . LEU A 1 88 ? 1.763 3.826 10.912 1.00 95.69 88 LEU A N 1
ATOM 745 C CA . LEU A 1 88 ? 2.636 3.073 10.015 1.00 95.69 88 LEU A CA 1
ATOM 746 C C . LEU A 1 88 ? 2.509 3.560 8.571 1.00 95.69 88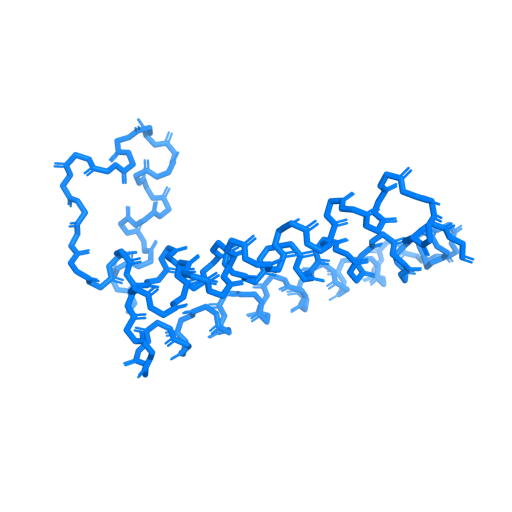 LEU A C 1
ATOM 748 O O . LEU A 1 88 ? 3.523 3.766 7.911 1.00 95.69 88 LEU A O 1
ATOM 752 N N . GLY A 1 89 ? 1.285 3.805 8.101 1.00 93.88 89 GLY A N 1
ATOM 753 C CA . GLY A 1 89 ? 1.033 4.370 6.781 1.00 93.88 89 GLY A CA 1
ATOM 754 C C . GLY A 1 89 ? 1.728 5.717 6.600 1.00 93.88 89 GLY A C 1
ATOM 755 O O . GLY A 1 89 ? 2.427 5.899 5.612 1.00 93.88 89 GLY A O 1
ATOM 756 N N . GLY A 1 90 ? 1.621 6.631 7.567 1.00 95.00 90 GLY A N 1
ATOM 757 C CA . GLY A 1 90 ? 2.303 7.927 7.522 1.00 95.00 90 GLY A CA 1
ATOM 758 C C . GLY A 1 90 ? 3.827 7.803 7.431 1.00 95.00 90 GLY A C 1
ATOM 759 O O . GLY A 1 90 ? 4.446 8.475 6.608 1.00 95.00 90 GLY A O 1
ATOM 760 N N . ILE A 1 91 ? 4.425 6.902 8.218 1.00 96.56 91 ILE A N 1
ATOM 761 C CA . ILE A 1 91 ? 5.870 6.621 8.171 1.00 96.56 91 ILE A CA 1
ATOM 762 C C . ILE A 1 91 ? 6.266 6.067 6.800 1.00 96.56 91 ILE A C 1
ATOM 764 O O . ILE A 1 91 ? 7.206 6.560 6.183 1.00 96.56 91 ILE A O 1
ATOM 768 N N . ILE A 1 92 ? 5.537 5.066 6.303 1.00 95.00 92 ILE A N 1
ATOM 769 C CA . ILE A 1 92 ? 5.812 4.439 5.009 1.00 95.00 92 ILE A CA 1
ATOM 770 C C . ILE A 1 92 ? 5.695 5.459 3.879 1.00 95.00 92 ILE A C 1
ATOM 772 O O . ILE A 1 92 ? 6.577 5.517 3.029 1.00 95.00 92 ILE A O 1
ATOM 776 N N . TRP A 1 93 ? 4.646 6.282 3.871 1.00 95.06 93 TRP A N 1
ATOM 777 C CA . TRP A 1 93 ? 4.487 7.351 2.889 1.00 95.06 93 TRP A CA 1
ATOM 778 C C . TRP A 1 93 ? 5.665 8.319 2.920 1.00 95.06 93 TRP A C 1
ATOM 780 O O . TRP A 1 93 ? 6.209 8.626 1.864 1.00 95.06 93 TRP A O 1
ATOM 790 N N . ALA A 1 94 ? 6.094 8.759 4.106 1.00 95.06 94 ALA A N 1
ATOM 791 C CA . ALA A 1 94 ? 7.251 9.638 4.233 1.00 95.06 94 ALA A CA 1
ATOM 792 C C . ALA A 1 94 ? 8.516 8.990 3.647 1.00 95.06 94 ALA A C 1
ATOM 794 O O . ALA A 1 94 ? 9.211 9.620 2.856 1.00 95.06 94 ALA A O 1
ATOM 795 N N . VAL A 1 95 ? 8.779 7.718 3.964 1.00 94.12 95 VAL A N 1
ATOM 796 C CA . VAL A 1 95 ? 9.934 6.983 3.426 1.00 94.12 95 VAL A CA 1
ATOM 797 C C . VAL A 1 95 ? 9.838 6.823 1.909 1.00 94.12 95 VAL A C 1
ATOM 799 O O . VAL A 1 95 ? 10.792 7.151 1.212 1.00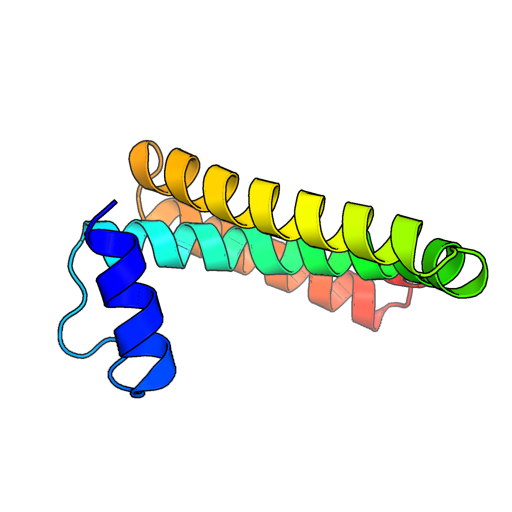 94.12 95 VAL A O 1
ATOM 802 N N . VAL A 1 96 ? 8.703 6.361 1.380 1.00 91.25 96 VAL A N 1
ATOM 803 C CA . VAL A 1 96 ? 8.510 6.140 -0.064 1.00 91.25 96 VAL A CA 1
ATOM 804 C C . VAL A 1 96 ? 8.624 7.448 -0.844 1.00 91.25 96 VAL A C 1
ATOM 806 O O . VAL A 1 96 ? 9.278 7.475 -1.881 1.00 91.25 96 VAL A O 1
ATOM 809 N N . VAL A 1 97 ? 8.049 8.542 -0.340 1.00 91.38 97 VAL A N 1
ATOM 810 C CA . VAL A 1 97 ? 8.180 9.867 -0.962 1.00 91.38 97 VAL A CA 1
ATOM 811 C C . VAL A 1 97 ? 9.631 10.337 -0.927 1.00 91.38 97 VAL A C 1
ATOM 813 O O . VAL A 1 97 ? 10.133 10.793 -1.950 1.00 91.38 97 VAL A O 1
ATOM 816 N N . CYS A 1 98 ? 10.338 10.180 0.195 1.00 92.75 98 CYS A N 1
ATOM 817 C CA . CYS A 1 98 ? 11.763 10.502 0.267 1.00 92.75 98 CYS A CA 1
ATOM 818 C C . CYS A 1 98 ? 12.584 9.686 -0.742 1.00 92.75 98 CYS A C 1
ATOM 820 O O . CYS A 1 98 ? 13.389 10.267 -1.460 1.00 92.75 98 CYS A O 1
ATOM 822 N N . LEU A 1 99 ? 12.355 8.372 -0.840 1.00 89.75 99 LEU A N 1
ATOM 823 C CA . LEU A 1 99 ? 13.035 7.497 -1.803 1.00 89.75 99 LEU A CA 1
ATOM 824 C C . LEU A 1 99 ? 12.723 7.865 -3.260 1.00 89.75 99 LEU A C 1
ATOM 826 O O . LEU A 1 99 ? 13.598 7.777 -4.120 1.00 89.75 99 LEU A O 1
ATOM 830 N N . ALA A 1 100 ? 11.486 8.278 -3.542 1.00 87.00 100 ALA A N 1
ATOM 831 C CA . ALA A 1 100 ? 11.088 8.749 -4.862 1.00 87.00 100 ALA A CA 1
ATOM 832 C C . ALA A 1 100 ? 11.770 10.082 -5.214 1.00 87.00 100 ALA A C 1
ATOM 834 O O . ALA A 1 100 ? 12.267 10.242 -6.324 1.00 87.00 100 ALA A O 1
ATOM 835 N N . LEU A 1 101 ? 11.844 11.021 -4.264 1.00 88.75 101 LEU A N 1
ATOM 836 C CA . LEU A 1 101 ? 12.484 12.326 -4.462 1.00 88.75 101 LEU A CA 1
ATOM 837 C C . LEU A 1 101 ? 14.005 12.230 -4.612 1.00 88.75 101 LEU A C 1
ATOM 839 O O . LEU A 1 101 ? 14.595 13.039 -5.323 1.00 88.75 101 LEU A O 1
ATOM 843 N N . THR A 1 102 ? 14.648 11.256 -3.967 1.00 89.44 102 THR A N 1
ATOM 844 C CA . THR A 1 102 ? 16.095 11.026 -4.098 1.00 89.44 102 THR A CA 1
ATOM 845 C C . THR A 1 102 ? 16.468 10.194 -5.326 1.00 89.44 102 THR A C 1
ATOM 847 O O . THR A 1 102 ? 17.652 9.953 -5.548 1.00 89.44 102 THR A O 1
ATOM 850 N N . GLY A 1 103 ? 15.491 9.742 -6.124 1.00 79.06 103 GLY A N 1
ATOM 851 C CA . GLY A 1 103 ? 15.717 8.930 -7.325 1.00 79.06 103 GLY A CA 1
ATOM 852 C C . GLY A 1 103 ? 16.169 7.491 -7.049 1.00 79.06 103 GLY A C 1
ATOM 853 O O . GLY A 1 103 ? 16.349 6.719 -7.986 1.00 79.06 103 GLY A O 1
ATOM 854 N N . VAL A 1 104 ? 16.307 7.100 -5.777 1.00 78.38 104 VAL A N 1
ATOM 855 C CA . VAL A 1 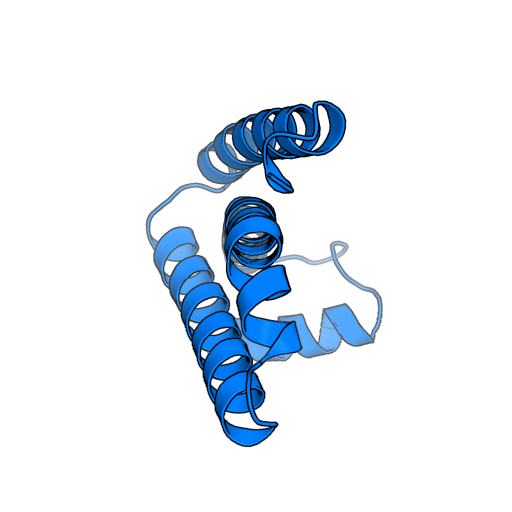104 ? 16.694 5.738 -5.369 1.00 78.38 104 VAL A CA 1
ATOM 856 C C . VAL A 1 104 ? 15.620 4.721 -5.753 1.00 78.38 104 VAL A C 1
ATOM 858 O O . VAL A 1 104 ? 15.926 3.566 -6.011 1.00 78.38 104 VAL A O 1
ATOM 861 N N . LEU A 1 105 ? 14.356 5.145 -5.813 1.00 73.94 105 LEU A N 1
ATOM 862 C CA . LEU A 1 105 ? 13.240 4.276 -6.188 1.00 73.94 105 LEU A CA 1
ATOM 863 C C . LEU A 1 105 ? 13.210 3.927 -7.692 1.00 73.94 105 LEU A C 1
ATOM 865 O O . LEU A 1 105 ? 12.540 2.974 -8.076 1.00 73.94 105 LEU A O 1
ATOM 869 N N . THR A 1 106 ? 13.899 4.706 -8.530 1.00 64.06 106 THR A N 1
ATOM 870 C CA . THR A 1 106 ? 13.891 4.607 -10.004 1.00 64.06 106 THR A CA 1
ATOM 871 C C . THR A 1 106 ? 15.200 4.078 -10.604 1.00 64.06 106 THR A C 1
ATOM 873 O O . THR A 1 106 ? 15.306 4.000 -11.826 1.00 64.06 106 THR A O 1
ATOM 876 N N . LEU A 1 107 ? 16.195 3.782 -9.762 1.00 52.88 107 LEU A N 1
ATOM 877 C CA . LEU A 1 107 ? 17.514 3.240 -10.116 1.00 52.88 107 LEU A CA 1
ATOM 878 C C . LEU A 1 107 ? 17.529 1.713 -9.985 1.00 52.88 107 LEU A C 1
ATOM 880 O O . LEU A 1 107 ? 18.189 1.078 -10.836 1.00 52.88 107 LEU A O 1
#

pLDDT: mean 82.88, std 10.43, range [52.88, 96.56]

Secondary structure (DSSP, 8-state):
-HHHHHHHHHHHHS--STT--HHHHHHHHHHHHHHHHHHHHIIIIIHHHHHH--HHHHHHHHHHHHHHHHHHHHHHHHHS-HHHHHHHHHHHHHHHHHHHHTTGGG-

Foldseek 3Di:
DVLVVVQVVCVVVVVHPPDQDQLNLLLVLLLLQVVLVLVLCCLQPVVVCVVPDDPVRVVVVVVVSVVCSNVSSNVRSVPPHSVVSNVNSVVSVVVSVVCVVVCVSND

Sequence (107 aa):
MQVVWVWIARFLSGERFRKATPEERRFFSAYFLFVPLWGAFFVWFGITFMDTARAVSLWMCVTTFGVVLFFGSHYWGKFVPEKVSWILGGIIWAVVVCLALTGVLTL